Protein AF-W2Q4A8-F1 (afdb_monomer_lite)

Radius of gyration: 15.66 Å; chains: 1; bounding box: 38×30×47 Å

Foldseek 3Di:
DDDDLDQDPPDPCNVVSVVVVVVVVLVVLCCCCCPVPVDNDDDPVVSVVVVVVCQLVQVCVVVLVVQVVVVPDCVCPDDPDCVVRSPDDGHDD

Structure (mmCIF, N/CA/C/O backbone):
data_AF-W2Q4A8-F1
#
_entry.id   AF-W2Q4A8-F1
#
loop_
_atom_site.group_PDB
_atom_site.id
_atom_site.type_symbol
_atom_site.label_atom_id
_atom_site.label_alt_id
_atom_site.label_comp_id
_atom_site.label_asym_id
_atom_site.label_entity_id
_atom_site.label_seq_id
_atom_site.pdbx_PDB_ins_code
_atom_site.Cartn_x
_atom_site.Cartn_y
_atom_site.Cartn_z
_atom_site.occupancy
_atom_site.B_iso_or_equiv
_atom_site.auth_seq_id
_atom_site.auth_comp_id
_atom_site.auth_asym_id
_atom_site.auth_atom_id
_atom_site.pdbx_PDB_model_num
ATOM 1 N N . MET A 1 1 ? 6.560 -18.950 -8.353 1.00 38.56 1 MET A N 1
ATOM 2 C CA . MET A 1 1 ? 7.413 -17.750 -8.415 1.00 38.56 1 MET A CA 1
ATOM 3 C C . MET A 1 1 ? 6.854 -16.926 -9.557 1.00 38.56 1 MET A C 1
ATOM 5 O O . MET A 1 1 ? 6.881 -17.422 -10.670 1.00 38.56 1 MET A O 1
ATOM 9 N N . ARG A 1 2 ? 6.155 -15.821 -9.282 1.00 42.28 2 ARG A N 1
ATOM 10 C CA . ARG A 1 2 ? 5.672 -14.921 -10.341 1.00 42.28 2 ARG A CA 1
ATOM 11 C C . ARG A 1 2 ? 6.591 -13.718 -10.324 1.00 42.28 2 ARG A C 1
ATOM 13 O O . ARG A 1 2 ? 6.880 -13.230 -9.234 1.00 42.28 2 ARG A O 1
ATOM 20 N N . ASP A 1 3 ? 7.062 -13.366 -11.508 1.00 46.84 3 ASP A N 1
ATOM 21 C CA . ASP A 1 3 ? 7.994 -12.300 -11.834 1.00 46.84 3 ASP A CA 1
ATOM 22 C C . ASP A 1 3 ? 7.853 -11.090 -10.912 1.00 46.84 3 ASP A C 1
ATOM 24 O O . ASP A 1 3 ? 6.744 -10.642 -10.605 1.00 46.84 3 ASP A O 1
ATOM 28 N N . GLY A 1 4 ? 8.995 -10.585 -10.442 1.00 56.19 4 GLY A N 1
ATOM 29 C CA . GLY A 1 4 ? 9.050 -9.316 -9.728 1.00 56.19 4 GLY A CA 1
ATOM 30 C C . GLY A 1 4 ? 8.502 -8.170 -10.584 1.00 56.19 4 GLY A C 1
ATOM 31 O O . GLY A 1 4 ? 8.154 -8.339 -11.751 1.00 56.19 4 GLY A O 1
ATOM 32 N N . PHE A 1 5 ? 8.439 -6.975 -10.005 1.00 62.25 5 PHE A N 1
ATOM 33 C CA . PHE A 1 5 ? 8.084 -5.757 -10.733 1.00 62.25 5 PHE A CA 1
ATOM 34 C C . PHE A 1 5 ? 9.248 -5.351 -11.656 1.00 62.25 5 PHE A C 1
ATOM 36 O O . PHE A 1 5 ? 9.991 -4.423 -11.356 1.00 62.25 5 PHE A O 1
ATOM 43 N N . VAL A 1 6 ? 9.469 -6.106 -12.734 1.00 68.62 6 VAL A N 1
ATOM 44 C CA . VAL A 1 6 ? 10.528 -5.831 -13.710 1.00 68.62 6 VAL A CA 1
ATOM 45 C C . VAL A 1 6 ? 10.038 -4.721 -14.631 1.00 68.62 6 VAL A C 1
ATOM 47 O O . VAL A 1 6 ? 9.253 -4.952 -15.553 1.00 68.62 6 VAL A O 1
ATOM 50 N N . LEU A 1 7 ? 10.482 -3.501 -14.346 1.00 74.44 7 LEU A N 1
ATOM 51 C CA . LEU A 1 7 ? 10.272 -2.338 -15.194 1.00 74.44 7 LEU A CA 1
ATOM 52 C C . LEU A 1 7 ? 11.537 -2.108 -16.022 1.00 74.44 7 LEU A C 1
ATOM 54 O O . LEU A 1 7 ? 12.610 -1.900 -15.462 1.00 74.44 7 LEU A O 1
ATOM 58 N N . ASP A 1 8 ? 11.405 -2.140 -17.345 1.00 77.62 8 ASP A N 1
ATOM 59 C CA . ASP A 1 8 ? 12.486 -1.770 -18.258 1.00 77.62 8 ASP A CA 1
ATOM 60 C C . ASP A 1 8 ? 12.313 -0.305 -18.670 1.00 77.62 8 ASP A C 1
ATOM 62 O O . ASP A 1 8 ? 11.387 0.027 -19.407 1.00 77.62 8 ASP A O 1
ATOM 66 N N . ASP A 1 9 ? 13.184 0.571 -18.162 1.00 75.75 9 ASP A N 1
ATOM 67 C CA . ASP A 1 9 ? 13.172 2.024 -18.424 1.00 75.75 9 ASP A CA 1
ATOM 68 C C . ASP A 1 9 ? 13.313 2.370 -19.916 1.00 75.75 9 ASP A C 1
ATOM 70 O O . ASP A 1 9 ? 12.853 3.414 -20.374 1.00 75.75 9 ASP A O 1
ATOM 74 N N . LYS A 1 10 ? 13.906 1.465 -20.699 1.00 82.62 10 LYS A N 1
ATOM 75 C CA . LYS A 1 10 ? 14.143 1.655 -22.133 1.00 82.62 10 LYS A CA 1
ATOM 76 C C . LYS A 1 10 ? 12.962 1.211 -22.993 1.00 82.62 10 LYS A C 1
ATOM 78 O O . LYS A 1 10 ? 12.962 1.479 -24.197 1.00 82.62 10 LYS A O 1
ATOM 83 N N . SER A 1 11 ? 11.965 0.554 -22.405 1.00 83.12 11 SER A N 1
ATOM 84 C CA . SER A 1 11 ? 10.815 0.044 -23.135 1.00 83.12 11 SER A CA 1
ATOM 85 C C . SER A 1 11 ? 9.824 1.155 -23.447 1.00 83.12 11 SER A C 1
ATOM 87 O O . SER A 1 11 ? 9.517 2.009 -22.612 1.00 83.12 11 SER A O 1
ATOM 89 N N . ALA A 1 12 ? 9.258 1.116 -24.651 1.00 82.06 12 ALA A N 1
ATOM 90 C CA . ALA A 1 12 ? 8.257 2.089 -25.080 1.00 82.06 12 ALA A CA 1
ATOM 91 C C . ALA A 1 12 ? 6.992 2.063 -24.195 1.00 82.06 12 ALA A C 1
ATOM 93 O O . ALA A 1 12 ? 6.335 3.088 -24.037 1.00 82.06 12 ALA A O 1
ATOM 94 N N . ASP A 1 13 ? 6.685 0.914 -23.585 1.00 86.19 13 ASP A N 1
ATOM 95 C CA . ASP A 1 13 ? 5.557 0.689 -22.673 1.00 86.19 13 ASP A CA 1
ATOM 96 C C . ASP A 1 13 ? 5.885 0.936 -21.187 1.00 86.19 13 ASP A C 1
ATOM 98 O O . ASP A 1 13 ? 5.038 0.703 -20.325 1.00 86.19 13 ASP A O 1
ATOM 102 N N . TYR A 1 14 ? 7.082 1.440 -20.854 1.00 84.12 14 TYR A N 1
ATOM 103 C CA . TYR A 1 14 ? 7.498 1.675 -19.464 1.00 84.12 14 TYR A CA 1
ATOM 104 C C . TYR A 1 14 ? 6.457 2.464 -18.657 1.00 84.12 14 TYR A C 1
ATOM 106 O O . TYR A 1 14 ? 6.076 2.066 -17.555 1.00 84.12 14 TYR A O 1
ATOM 114 N N . ARG A 1 15 ? 5.947 3.569 -19.219 1.00 86.06 15 ARG A N 1
ATOM 115 C CA . ARG A 1 15 ? 4.962 4.434 -18.547 1.00 86.06 15 ARG A CA 1
ATOM 116 C C . ARG A 1 15 ? 3.641 3.714 -18.290 1.00 86.06 15 ARG A C 1
ATOM 118 O O . ARG A 1 15 ? 3.073 3.865 -17.209 1.00 86.06 15 ARG A O 1
ATOM 125 N N . ASP A 1 16 ? 3.176 2.924 -19.251 1.00 88.12 16 ASP A N 1
ATOM 126 C CA . ASP A 1 16 ? 1.953 2.135 -19.124 1.00 88.12 16 ASP A CA 1
ATOM 127 C C . ASP A 1 16 ? 2.104 1.047 -18.059 1.00 88.12 16 ASP A C 1
ATOM 129 O O . ASP A 1 16 ? 1.215 0.871 -17.223 1.00 88.12 16 ASP A O 1
ATOM 133 N N . ARG A 1 17 ? 3.267 0.387 -18.000 1.00 81.69 17 ARG A N 1
ATOM 134 C CA . ARG A 1 17 ? 3.572 -0.597 -16.954 1.00 81.69 17 ARG A CA 1
ATOM 135 C C . ARG A 1 17 ? 3.646 0.026 -15.568 1.00 81.69 17 ARG A C 1
ATOM 137 O O . ARG A 1 17 ? 3.066 -0.523 -14.633 1.00 81.69 17 ARG A O 1
ATOM 144 N N . VAL A 1 18 ? 4.301 1.180 -15.426 1.00 86.06 18 VAL A N 1
ATOM 145 C CA . VAL A 1 18 ? 4.333 1.925 -14.156 1.00 86.06 18 VAL A CA 1
ATOM 146 C C . VAL A 1 18 ? 2.915 2.275 -13.710 1.00 86.06 18 VAL A C 1
ATOM 148 O O . VAL A 1 18 ? 2.571 2.080 -12.543 1.00 86.06 18 VAL A O 1
ATOM 151 N N . LEU A 1 19 ? 2.065 2.734 -14.633 1.00 87.75 19 LEU A N 1
ATOM 152 C CA . LEU A 1 19 ? 0.676 3.063 -14.330 1.00 87.75 19 LEU A CA 1
ATOM 153 C C . LEU A 1 19 ? -0.134 1.826 -13.914 1.00 87.75 19 LEU A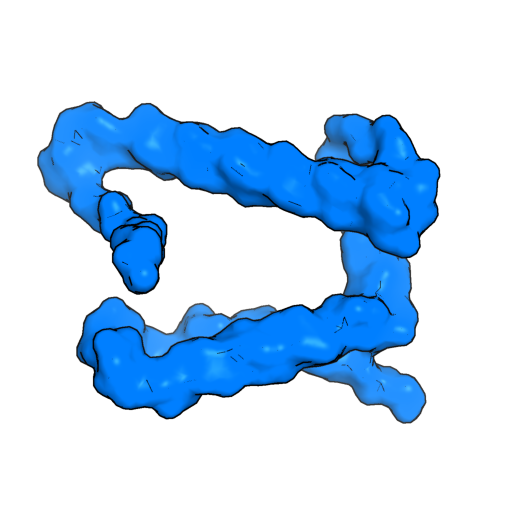 C 1
ATOM 155 O O . LEU A 1 19 ? -0.893 1.889 -12.947 1.00 87.75 19 LEU A O 1
ATOM 159 N N . GLU A 1 20 ? 0.025 0.701 -14.611 1.00 87.94 20 GLU A N 1
ATOM 160 C CA . GLU A 1 20 ? -0.640 -0.559 -14.269 1.00 87.94 20 GLU A CA 1
ATOM 161 C C . GLU A 1 20 ? -0.212 -1.057 -12.883 1.00 87.94 20 GLU A C 1
ATOM 163 O O . GLU A 1 20 ? -1.052 -1.420 -12.056 1.00 87.94 20 GLU A O 1
ATOM 168 N N . HIS A 1 21 ? 1.091 -1.030 -12.603 1.00 84.44 21 HIS A N 1
ATOM 169 C CA . HIS A 1 21 ? 1.639 -1.441 -11.314 1.00 84.44 21 HIS A CA 1
ATOM 170 C C . HIS A 1 21 ? 1.142 -0.529 -10.189 1.00 84.44 21 HIS A C 1
ATOM 172 O O . HIS A 1 21 ? 0.733 -1.027 -9.139 1.00 84.44 21 HIS A O 1
ATOM 178 N N . GLY A 1 22 ? 1.088 0.784 -10.433 1.00 85.94 22 GLY A N 1
ATOM 179 C CA . GLY A 1 22 ? 0.517 1.762 -9.510 1.00 85.94 22 GLY A CA 1
ATOM 180 C C . GLY A 1 22 ? -0.959 1.495 -9.209 1.00 85.94 22 GLY A C 1
ATOM 181 O O . GLY A 1 22 ? -1.338 1.413 -8.042 1.00 85.94 22 GLY A O 1
ATOM 182 N N . LYS A 1 23 ? -1.786 1.263 -10.238 1.00 88.44 23 LYS A N 1
ATOM 183 C CA . LYS A 1 23 ? -3.211 0.919 -10.063 1.00 88.44 23 LYS A CA 1
ATOM 184 C C . LYS A 1 23 ? -3.402 -0.376 -9.284 1.00 88.44 23 LYS A C 1
ATOM 186 O O . LYS A 1 23 ? -4.263 -0.458 -8.414 1.00 88.44 23 LYS A O 1
ATOM 191 N N . ARG A 1 24 ? -2.587 -1.391 -9.571 1.00 88.06 24 ARG A N 1
ATOM 192 C CA . ARG A 1 24 ? -2.636 -2.669 -8.858 1.00 88.06 24 ARG A CA 1
ATOM 193 C C . ARG A 1 24 ? -2.236 -2.520 -7.389 1.00 88.06 24 ARG A C 1
ATOM 195 O O . ARG A 1 24 ? -2.830 -3.172 -6.533 1.00 88.06 24 ARG A O 1
ATOM 202 N N . ALA A 1 25 ? -1.243 -1.682 -7.097 1.00 85.69 25 ALA A N 1
ATOM 203 C CA . ALA A 1 25 ? -0.848 -1.365 -5.730 1.00 85.69 25 ALA A CA 1
ATOM 204 C C . ALA A 1 25 ? -1.959 -0.609 -4.981 1.00 85.69 25 ALA A C 1
ATOM 206 O O . ALA A 1 25 ? -2.276 -0.970 -3.849 1.00 85.69 25 ALA A O 1
ATOM 207 N N . GLU A 1 26 ? -2.590 0.380 -5.620 1.00 87.06 26 GLU A N 1
ATOM 208 C CA . GLU A 1 26 ? -3.734 1.108 -5.057 1.00 87.06 26 GLU A CA 1
ATOM 209 C C . GLU A 1 26 ? -4.896 0.164 -4.719 1.00 87.06 26 GLU A C 1
ATOM 211 O O . GLU A 1 26 ? -5.387 0.169 -3.588 1.00 87.06 26 GLU A O 1
ATOM 216 N N . ASP A 1 27 ? -5.293 -0.699 -5.657 1.00 88.12 27 ASP A N 1
ATOM 217 C CA . ASP A 1 27 ? -6.382 -1.659 -5.450 1.00 88.12 27 ASP A CA 1
ATOM 218 C C . ASP A 1 27 ? -6.083 -2.621 -4.289 1.00 88.12 27 ASP A C 1
ATOM 220 O O . ASP A 1 27 ? -6.934 -2.852 -3.427 1.00 88.12 27 ASP A O 1
ATOM 224 N N . ALA A 1 28 ? -4.839 -3.104 -4.185 1.00 87.38 28 ALA A N 1
ATOM 225 C CA . ALA A 1 28 ? -4.413 -3.962 -3.083 1.00 87.38 28 ALA A CA 1
ATOM 226 C C . ALA A 1 28 ? -4.501 -3.259 -1.715 1.00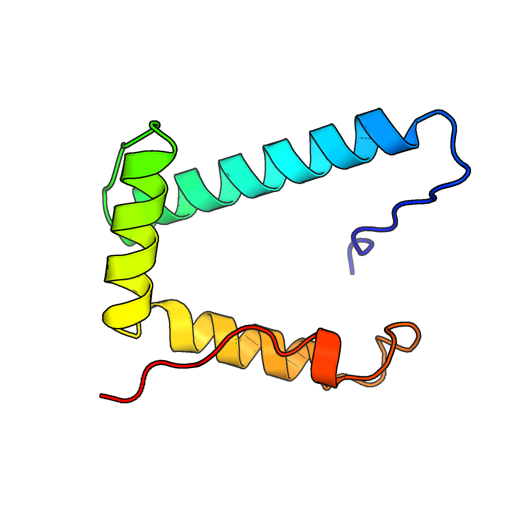 87.38 28 ALA A C 1
ATOM 228 O O . ALA A 1 28 ? -4.932 -3.871 -0.733 1.00 87.38 28 ALA A O 1
ATOM 229 N N . VAL A 1 29 ? -4.133 -1.975 -1.643 1.00 85.62 29 VAL A N 1
ATOM 230 C CA . VAL A 1 29 ? -4.252 -1.164 -0.421 1.00 85.62 29 VAL A CA 1
ATOM 231 C C . VAL A 1 29 ? -5.719 -0.973 -0.037 1.00 85.62 29 VAL A C 1
ATOM 233 O O . VAL A 1 29 ? -6.081 -1.173 1.124 1.00 85.62 29 VAL A O 1
ATOM 236 N N . LEU A 1 30 ? -6.582 -0.638 -0.998 1.00 86.69 30 LEU A N 1
ATOM 237 C CA . LEU A 1 30 ? -8.018 -0.482 -0.754 1.00 86.69 30 LEU A CA 1
ATOM 238 C C . LEU A 1 30 ? -8.663 -1.801 -0.310 1.00 86.69 30 LEU A C 1
ATOM 240 O O . LEU A 1 30 ? -9.468 -1.814 0.623 1.00 86.69 30 LEU A O 1
ATOM 244 N N . ALA A 1 31 ? -8.280 -2.920 -0.927 1.00 88.56 31 ALA A N 1
ATOM 245 C CA . ALA A 1 31 ? -8.748 -4.246 -0.545 1.00 88.56 31 ALA A CA 1
ATOM 246 C C . ALA A 1 31 ? -8.326 -4.610 0.886 1.00 88.56 31 ALA A C 1
ATOM 248 O O . ALA A 1 31 ? -9.150 -5.115 1.650 1.00 88.56 31 ALA A O 1
ATOM 249 N N . TYR A 1 32 ? -7.081 -4.313 1.274 1.00 86.19 32 TYR A N 1
ATOM 250 C CA . TYR A 1 32 ? -6.593 -4.508 2.641 1.00 86.19 32 TYR A CA 1
ATOM 251 C C . TYR A 1 32 ? -7.380 -3.666 3.654 1.00 86.19 32 TYR A C 1
ATOM 253 O O . TYR A 1 32 ? -7.873 -4.201 4.645 1.00 86.19 32 TYR A O 1
ATOM 261 N N . LEU A 1 33 ? -7.570 -2.370 3.385 1.00 87.56 33 LEU A N 1
ATOM 262 C CA . LEU A 1 33 ? -8.334 -1.474 4.260 1.00 87.56 33 LEU A CA 1
ATOM 263 C C . LEU A 1 33 ? -9.785 -1.929 4.433 1.00 87.56 33 LEU A C 1
ATOM 265 O O . LEU A 1 33 ? -10.312 -1.926 5.546 1.00 87.56 33 LEU A O 1
ATOM 269 N N . LYS A 1 34 ? -10.423 -2.364 3.346 1.00 87.69 34 LYS A N 1
ATOM 270 C CA . LYS A 1 34 ? -11.798 -2.855 3.384 1.00 87.69 34 LYS A CA 1
ATOM 271 C C . LYS A 1 34 ? -11.915 -4.174 4.139 1.00 87.69 34 LYS A C 1
ATOM 273 O O . LYS A 1 34 ? -12.824 -4.325 4.950 1.00 87.69 34 LYS A O 1
ATOM 278 N N . LYS A 1 35 ? -11.034 -5.133 3.851 1.00 86.25 35 LYS A N 1
ATOM 279 C CA . LYS A 1 35 ? -11.126 -6.497 4.381 1.00 86.25 35 LYS A CA 1
ATOM 280 C C . LYS A 1 35 ? -10.688 -6.585 5.839 1.00 86.25 35 LYS A C 1
ATOM 282 O O . LYS A 1 35 ? -11.396 -7.182 6.639 1.00 86.25 35 LYS A O 1
ATOM 287 N N . GLU A 1 36 ? -9.546 -5.992 6.171 1.00 83.56 36 GLU A N 1
ATOM 288 C CA . GLU A 1 36 ? -8.921 -6.161 7.486 1.00 83.56 36 GLU A CA 1
ATOM 289 C C . GLU A 1 36 ? -9.374 -5.086 8.484 1.00 83.56 36 GLU A C 1
ATOM 291 O O . GLU A 1 36 ? -9.368 -5.331 9.686 1.00 83.56 36 GLU A O 1
ATOM 296 N N . HIS A 1 37 ? -9.806 -3.912 8.001 1.00 82.19 37 HIS A N 1
ATOM 297 C CA . HIS A 1 37 ? -10.172 -2.770 8.855 1.00 82.19 37 HIS A CA 1
ATOM 298 C C . HIS A 1 37 ? -11.598 -2.243 8.623 1.00 82.19 37 HIS A C 1
ATOM 300 O O . HIS A 1 37 ? -12.015 -1.302 9.293 1.00 82.19 37 HIS A O 1
ATOM 306 N N . GLY A 1 38 ? -12.368 -2.819 7.690 1.00 83.88 38 GLY A N 1
ATOM 307 C CA . GLY A 1 38 ? -13.748 -2.396 7.401 1.00 83.88 38 GLY A CA 1
ATOM 308 C C . GLY A 1 38 ? -13.877 -0.999 6.775 1.00 83.88 38 GLY A C 1
ATOM 309 O O . GLY A 1 38 ? -14.973 -0.439 6.718 1.00 83.88 38 GLY A O 1
ATOM 310 N N . ILE A 1 39 ? -12.775 -0.412 6.305 1.00 84.69 39 ILE A N 1
ATOM 311 C CA . ILE A 1 39 ? -12.720 0.964 5.806 1.00 84.69 39 ILE A CA 1
ATOM 312 C C . ILE A 1 39 ? -13.036 0.982 4.305 1.00 84.69 39 ILE A C 1
ATOM 314 O O . ILE A 1 39 ? -12.288 0.444 3.496 1.00 84.69 39 ILE A O 1
ATOM 318 N N . ASN A 1 40 ? -14.122 1.659 3.913 1.00 82.56 40 ASN A N 1
ATOM 319 C CA . ASN A 1 40 ? -14.539 1.821 2.506 1.00 82.56 40 ASN A CA 1
ATOM 320 C C . ASN A 1 40 ? -14.113 3.172 1.889 1.00 82.56 40 ASN A C 1
ATOM 322 O O . ASN A 1 40 ? -14.683 3.619 0.889 1.00 82.56 40 ASN A O 1
ATOM 326 N N . SER A 1 41 ? -13.147 3.858 2.504 1.00 80.56 41 SER A N 1
ATOM 327 C CA . SE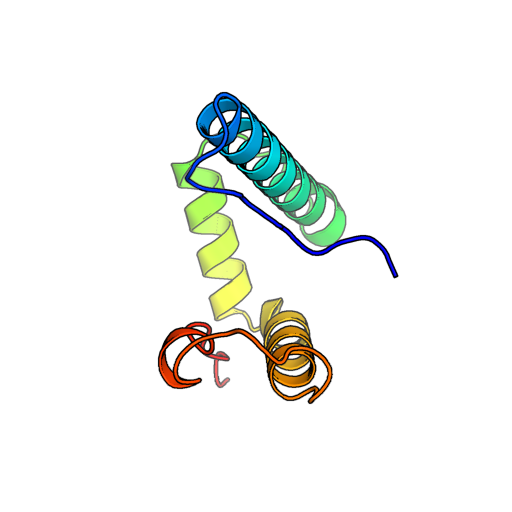R A 1 41 ? -12.686 5.168 2.044 1.00 80.56 41 SER A CA 1
ATOM 328 C C . SER A 1 41 ? -11.892 5.059 0.742 1.00 80.56 41 SER A C 1
ATOM 330 O O . SER A 1 41 ? -10.985 4.241 0.636 1.00 80.56 41 SER A O 1
ATOM 332 N N . ARG A 1 42 ? -12.229 5.903 -0.240 1.00 81.56 42 ARG A N 1
ATOM 333 C CA . ARG A 1 42 ? -11.566 5.974 -1.558 1.00 81.56 42 ARG A CA 1
ATOM 334 C C . ARG A 1 42 ? -10.788 7.273 -1.781 1.00 81.56 42 ARG A C 1
ATOM 336 O O . ARG A 1 42 ? -10.134 7.429 -2.803 1.00 81.56 42 ARG A O 1
ATOM 343 N N . GLY A 1 43 ? -10.873 8.224 -0.849 1.00 86.25 43 GLY A N 1
ATOM 344 C CA . GLY A 1 43 ? -10.130 9.479 -0.941 1.00 86.25 43 GLY A CA 1
ATOM 345 C C . GLY A 1 43 ? -8.683 9.282 -0.502 1.00 86.25 43 GLY A C 1
ATOM 346 O O . GLY A 1 43 ? -8.454 8.786 0.600 1.00 86.25 43 GLY A O 1
ATOM 347 N N . SER A 1 44 ? -7.721 9.719 -1.314 1.00 82.06 44 SER A N 1
ATOM 348 C CA . SER A 1 44 ? -6.279 9.572 -1.051 1.00 82.06 44 SER A CA 1
ATOM 349 C C . SER A 1 44 ? -5.869 10.068 0.342 1.00 82.06 44 SER A C 1
ATOM 351 O O . SER A 1 44 ? -5.228 9.340 1.097 1.00 82.06 44 SER A O 1
ATOM 353 N N . SER A 1 45 ? -6.323 11.258 0.745 1.00 85.56 45 SER A N 1
ATOM 354 C CA . SER A 1 45 ? -6.022 11.833 2.065 1.00 85.56 45 SER A CA 1
ATOM 355 C C . SER A 1 45 ? -6.609 11.029 3.228 1.00 85.56 45 SER A C 1
ATOM 357 O O . SER A 1 45 ? -6.025 10.971 4.308 1.00 85.56 45 SER A O 1
ATOM 359 N N . ALA A 1 46 ? -7.778 10.419 3.033 1.00 85.88 46 ALA A N 1
ATOM 360 C CA . ALA A 1 46 ? -8.431 9.624 4.066 1.00 85.88 46 ALA A CA 1
ATOM 361 C C . ALA A 1 46 ? -7.794 8.232 4.175 1.00 85.88 46 ALA A C 1
ATOM 363 O O . ALA A 1 46 ? -7.510 7.778 5.280 1.00 85.88 46 ALA A O 1
ATOM 364 N N . VAL A 1 47 ? -7.500 7.599 3.037 1.00 86.94 47 VAL A N 1
ATOM 365 C CA . VAL A 1 47 ? -6.714 6.359 2.948 1.00 86.94 47 VAL A CA 1
ATOM 366 C C . VAL A 1 47 ? -5.369 6.531 3.655 1.00 86.94 47 VAL A C 1
ATOM 368 O O . VAL A 1 47 ? -5.023 5.710 4.500 1.00 86.94 47 VAL A O 1
ATOM 371 N N . LEU A 1 48 ? -4.661 7.638 3.400 1.00 86.69 48 LEU A N 1
ATOM 372 C CA . LEU A 1 48 ? -3.388 7.942 4.053 1.00 86.69 48 LEU A CA 1
ATOM 373 C C . LEU A 1 48 ? -3.524 8.042 5.579 1.00 86.69 48 LEU A C 1
ATOM 375 O O . LEU A 1 48 ? -2.766 7.394 6.295 1.00 86.69 48 LEU A O 1
ATOM 379 N N . LYS A 1 49 ? -4.511 8.793 6.088 1.00 88.56 49 LYS A N 1
ATOM 380 C CA . LYS A 1 49 ? -4.756 8.907 7.539 1.00 88.56 49 LYS A CA 1
ATOM 381 C C . LYS A 1 49 ? -5.048 7.555 8.190 1.00 88.56 49 LYS A C 1
ATOM 383 O O . LYS A 1 49 ? -4.553 7.276 9.279 1.00 88.56 49 LYS A O 1
ATOM 388 N N . HIS A 1 50 ? -5.838 6.710 7.531 1.00 86.19 50 HIS A N 1
ATOM 389 C CA . HIS A 1 50 ? -6.126 5.369 8.032 1.00 86.19 50 HIS A CA 1
ATOM 390 C C . HIS A 1 50 ? -4.874 4.492 8.059 1.00 86.19 50 HIS A C 1
ATOM 392 O O . HIS A 1 50 ? -4.610 3.856 9.074 1.00 86.19 50 HIS A O 1
ATOM 398 N N . LEU A 1 51 ? -4.073 4.502 6.991 1.00 85.44 51 LEU A N 1
ATOM 399 C CA . LEU A 1 51 ? -2.811 3.763 6.943 1.00 85.44 51 LEU A CA 1
ATOM 400 C C . LEU A 1 51 ? -1.829 4.227 8.020 1.00 85.44 51 LEU A C 1
ATOM 402 O O . LEU A 1 51 ? -1.213 3.383 8.664 1.00 85.44 51 LEU A O 1
ATOM 406 N N . GLN A 1 52 ? -1.730 5.536 8.266 1.00 85.44 52 GLN A N 1
ATOM 407 C CA . GLN A 1 52 ? -0.924 6.086 9.358 1.00 85.44 52 GLN A CA 1
ATOM 408 C C . GLN A 1 52 ? -1.389 5.553 10.717 1.00 85.44 52 GLN A C 1
ATOM 410 O O . GLN A 1 52 ? -0.573 5.051 11.481 1.00 85.44 52 GLN A O 1
ATOM 415 N N . GLY A 1 53 ? -2.697 5.569 10.996 1.00 84.75 53 GLY A N 1
ATOM 416 C CA . GLY A 1 53 ? -3.238 5.016 12.242 1.00 84.75 53 GLY A CA 1
ATOM 417 C C . GLY A 1 53 ? -2.971 3.513 12.403 1.00 84.75 53 GLY A C 1
ATOM 418 O O . GLY A 1 53 ? -2.590 3.062 13.481 1.00 84.75 53 GLY A O 1
ATOM 419 N N . ILE A 1 54 ? -3.112 2.739 11.323 1.00 86.19 54 ILE A N 1
ATOM 420 C CA . ILE A 1 54 ? -2.836 1.292 11.308 1.00 86.19 54 ILE A CA 1
ATOM 421 C C . ILE A 1 54 ? -1.340 1.016 11.535 1.00 86.19 54 ILE A C 1
ATOM 423 O O . ILE A 1 54 ? -0.990 0.076 12.255 1.00 86.19 54 ILE A O 1
ATOM 427 N N . HIS A 1 55 ? -0.458 1.827 10.941 1.00 84.94 55 HIS A N 1
ATOM 428 C CA . HIS A 1 55 ? 0.990 1.747 11.145 1.00 84.94 55 HIS A CA 1
ATOM 429 C C . HIS A 1 55 ? 1.356 2.050 12.597 1.00 84.94 55 HIS A C 1
ATOM 431 O O . HIS A 1 55 ? 1.971 1.206 13.239 1.00 84.94 55 HIS A O 1
ATOM 437 N N . SER A 1 56 ? 0.873 3.167 13.154 1.00 81.00 56 SER A N 1
ATOM 438 C CA . SER A 1 56 ? 1.087 3.536 14.562 1.00 81.00 56 SER A CA 1
ATOM 439 C C . SER A 1 56 ? 0.529 2.508 15.552 1.00 81.00 56 SER A C 1
ATOM 441 O O . SER A 1 56 ? 1.063 2.353 16.645 1.00 81.00 56 SER A O 1
ATOM 443 N N . ALA A 1 57 ? -0.512 1.761 15.179 1.00 83.00 57 ALA A N 1
ATOM 444 C CA . ALA A 1 57 ? -1.033 0.657 15.986 1.00 83.00 57 ALA A CA 1
ATOM 445 C C . ALA A 1 57 ? -0.156 -0.615 15.938 1.00 83.00 57 ALA A C 1
ATOM 447 O O . ALA A 1 57 ? -0.471 -1.605 16.603 1.00 83.00 57 ALA A O 1
ATOM 448 N N . GLY A 1 58 ? 0.907 -0.627 15.125 1.00 82.12 58 GLY A N 1
ATOM 449 C CA . GLY A 1 58 ? 1.798 -1.769 14.910 1.00 82.12 58 GLY A CA 1
ATOM 450 C C . GLY A 1 58 ? 1.194 -2.880 14.047 1.00 82.12 58 GLY A C 1
ATOM 451 O O . GLY A 1 58 ? 1.801 -3.935 13.882 1.00 82.12 58 GLY A O 1
ATOM 452 N N . SER A 1 59 ? 0.011 -2.670 13.457 1.00 82.69 59 SER A N 1
ATOM 453 C CA . SER A 1 59 ? -0.686 -3.707 12.674 1.00 82.69 59 SER A CA 1
ATOM 454 C C . SER A 1 59 ? 0.046 -4.058 11.374 1.00 82.69 59 SER A C 1
ATOM 456 O O . SER A 1 59 ? -0.114 -5.154 10.843 1.00 82.69 59 SER A O 1
ATOM 458 N N . LEU A 1 60 ? 0.891 -3.149 10.877 1.00 82.62 60 LEU A N 1
ATOM 459 C CA . LEU A 1 60 ? 1.750 -3.392 9.718 1.00 82.62 60 LEU A CA 1
ATOM 460 C C . LEU A 1 60 ? 3.100 -4.029 10.081 1.00 82.62 60 LEU A C 1
ATOM 462 O O . LEU A 1 60 ? 3.774 -4.508 9.171 1.00 82.62 60 LEU A O 1
ATOM 466 N N . ASN A 1 61 ? 3.483 -4.121 11.363 1.00 83.19 61 ASN A N 1
ATOM 467 C CA . ASN A 1 61 ? 4.804 -4.624 11.770 1.00 83.19 61 ASN A CA 1
ATOM 468 C C . ASN A 1 61 ? 5.065 -6.044 11.247 1.00 83.19 61 ASN A C 1
ATOM 470 O O . ASN A 1 61 ? 6.132 -6.318 10.711 1.00 83.19 61 ASN A O 1
ATOM 474 N N . ALA A 1 62 ? 4.073 -6.940 11.290 1.00 81.62 62 ALA A N 1
ATOM 475 C CA . ALA A 1 62 ? 4.225 -8.296 10.753 1.00 81.62 62 ALA A CA 1
ATOM 476 C C . ALA A 1 62 ? 4.511 -8.310 9.236 1.00 81.62 62 ALA A C 1
ATOM 478 O O . ALA A 1 62 ? 5.272 -9.148 8.742 1.00 81.62 62 ALA A O 1
ATOM 479 N N . MET A 1 63 ? 3.918 -7.369 8.494 1.00 81.81 63 MET A N 1
ATOM 480 C CA . MET A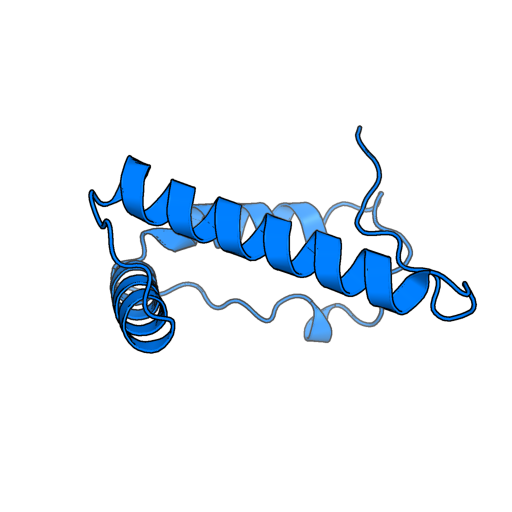 1 63 ? 4.128 -7.209 7.056 1.00 81.81 63 MET A CA 1
ATOM 481 C C . MET A 1 63 ? 5.494 -6.580 6.761 1.00 81.81 63 MET A C 1
ATOM 483 O O . MET A 1 63 ? 6.187 -7.052 5.862 1.00 81.81 63 MET A O 1
ATOM 487 N N . ILE A 1 64 ? 5.914 -5.603 7.571 1.00 82.69 64 ILE A N 1
ATOM 488 C CA . ILE A 1 64 ? 7.241 -4.970 7.526 1.00 82.69 64 ILE A CA 1
ATOM 489 C C . ILE A 1 64 ? 8.335 -6.006 7.804 1.00 82.69 64 ILE A C 1
ATOM 491 O O . ILE A 1 64 ? 9.247 -6.169 6.998 1.00 82.69 64 ILE A O 1
ATOM 495 N N . GLN A 1 65 ? 8.205 -6.804 8.865 1.00 82.75 65 GLN A N 1
ATOM 496 C CA . GLN A 1 65 ? 9.149 -7.880 9.172 1.00 82.75 65 GLN A CA 1
ATOM 497 C C . GLN A 1 65 ? 9.224 -8.916 8.050 1.00 82.75 65 GLN A C 1
ATOM 499 O O . GLN A 1 65 ? 10.302 -9.398 7.704 1.00 82.75 65 GLN A O 1
ATOM 504 N N . ARG A 1 66 ? 8.076 -9.284 7.464 1.00 82.75 66 ARG A N 1
ATOM 505 C CA . ARG A 1 66 ? 8.045 -10.196 6.316 1.00 82.75 66 ARG A CA 1
ATOM 506 C C . ARG A 1 66 ? 8.762 -9.589 5.112 1.00 82.75 66 ARG A C 1
ATOM 508 O O . ARG A 1 66 ? 9.502 -10.310 4.454 1.00 82.75 66 ARG A O 1
ATOM 515 N N . HIS A 1 67 ? 8.557 -8.304 4.839 1.00 78.44 67 HIS A N 1
ATOM 516 C CA . HIS A 1 67 ? 9.243 -7.588 3.769 1.00 78.44 67 HIS A CA 1
ATOM 517 C C . HIS A 1 67 ? 10.759 -7.569 3.997 1.00 78.44 67 HIS A C 1
ATOM 519 O O . HIS A 1 67 ? 11.504 -8.008 3.126 1.00 78.44 67 HIS A O 1
ATOM 525 N N . ARG A 1 68 ? 11.214 -7.213 5.203 1.00 79.81 68 ARG A N 1
ATOM 526 C CA . ARG A 1 68 ? 12.634 -7.233 5.578 1.00 79.81 68 ARG A CA 1
ATOM 527 C C . ARG A 1 68 ? 13.261 -8.625 5.426 1.00 79.81 68 ARG A C 1
ATOM 529 O O . ARG A 1 68 ? 14.358 -8.748 4.892 1.00 79.81 68 ARG A O 1
ATOM 536 N N . ARG A 1 69 ? 12.551 -9.697 5.805 1.00 77.44 69 ARG A N 1
ATOM 537 C CA . ARG A 1 69 ? 13.010 -11.084 5.567 1.00 77.44 69 ARG A CA 1
ATOM 538 C C . ARG A 1 69 ? 13.158 -11.415 4.079 1.00 77.44 69 ARG A C 1
ATOM 540 O O . ARG A 1 69 ? 14.075 -12.141 3.706 1.00 77.44 69 ARG A O 1
ATOM 547 N N . LEU A 1 70 ? 12.269 -10.897 3.230 1.00 73.12 70 LEU A N 1
ATOM 548 C CA . LEU A 1 70 ? 12.369 -11.083 1.781 1.00 73.12 70 LEU A CA 1
ATOM 549 C C . LEU A 1 70 ? 13.574 -10.329 1.203 1.00 73.12 70 LEU A C 1
ATOM 551 O O . LEU A 1 70 ? 14.288 -10.906 0.391 1.00 73.12 70 LEU A O 1
ATOM 555 N N . LEU A 1 71 ? 13.850 -9.108 1.673 1.00 68.69 71 LEU A N 1
ATOM 556 C CA . LEU A 1 71 ? 15.040 -8.339 1.278 1.00 68.69 71 LEU A CA 1
ATOM 557 C C . LEU A 1 71 ? 16.355 -9.032 1.672 1.00 68.69 71 LEU A C 1
ATOM 559 O O . LEU A 1 71 ? 17.342 -8.949 0.953 1.00 68.69 71 LEU A O 1
ATOM 563 N N . GLN A 1 72 ? 16.369 -9.766 2.787 1.00 67.12 72 GLN A N 1
ATOM 564 C CA . GLN A 1 72 ? 17.535 -10.533 3.246 1.00 67.12 72 GLN A CA 1
ATOM 565 C C . GLN A 1 72 ? 17.747 -11.857 2.484 1.00 67.12 72 GLN A C 1
ATOM 567 O O . GLN A 1 72 ? 18.700 -12.584 2.764 1.00 67.12 72 GLN A O 1
ATOM 572 N N . THR A 1 73 ? 16.867 -12.209 1.539 1.00 62.56 73 THR A N 1
ATOM 573 C CA . THR A 1 73 ? 16.973 -13.469 0.793 1.00 62.56 73 THR A CA 1
ATOM 574 C C . THR A 1 73 ? 17.975 -13.325 -0.367 1.00 62.56 73 THR A C 1
ATOM 576 O O . THR A 1 73 ? 17.741 -12.519 -1.266 1.00 62.56 73 THR A O 1
ATOM 579 N N . PRO A 1 74 ? 19.039 -14.153 -0.437 1.00 54.44 74 PRO A N 1
ATOM 580 C CA . PRO A 1 74 ? 20.142 -14.008 -1.404 1.00 54.44 74 PRO A CA 1
ATOM 581 C C . PRO A 1 74 ? 19.756 -14.249 -2.874 1.00 54.44 74 PRO A C 1
ATOM 583 O O . PRO A 1 74 ? 20.573 -14.060 -3.767 1.00 54.44 74 PRO A O 1
ATOM 586 N N . VAL A 1 75 ? 18.514 -14.663 -3.141 1.00 54.94 75 VAL A N 1
ATOM 587 C CA . VAL A 1 75 ? 17.956 -14.826 -4.496 1.00 54.94 75 VAL A CA 1
ATOM 588 C C . VAL A 1 75 ? 17.703 -13.470 -5.172 1.00 54.94 75 VAL A C 1
ATOM 590 O O . VAL A 1 75 ? 17.624 -13.387 -6.395 1.00 54.94 75 VAL A O 1
ATOM 593 N N . ILE A 1 76 ? 17.588 -12.394 -4.394 1.00 54.81 76 ILE A N 1
ATOM 594 C CA . ILE A 1 76 ? 17.321 -11.042 -4.880 1.00 54.81 76 ILE A CA 1
ATOM 595 C C . ILE A 1 76 ? 18.678 -10.335 -5.086 1.00 54.81 76 ILE A C 1
ATOM 597 O O . ILE A 1 76 ? 19.128 -9.552 -4.260 1.00 54.81 76 ILE A O 1
ATOM 601 N N . GLN A 1 77 ? 19.387 -10.707 -6.159 1.00 49.16 77 GLN A N 1
ATOM 602 C CA . GLN A 1 77 ? 20.812 -10.386 -6.370 1.00 49.16 77 GLN A CA 1
ATOM 603 C C . GLN A 1 77 ? 21.086 -8.998 -6.993 1.00 49.16 77 GLN A C 1
ATOM 605 O O . GLN A 1 77 ? 22.240 -8.584 -7.053 1.00 49.16 77 GLN A O 1
ATOM 610 N N . ASP A 1 78 ? 20.054 -8.258 -7.409 1.00 56.47 78 ASP A N 1
ATOM 611 C CA . ASP A 1 78 ? 20.193 -6.965 -8.105 1.00 56.47 78 ASP A CA 1
ATOM 612 C C . ASP A 1 78 ? 19.382 -5.845 -7.442 1.00 56.47 78 ASP A C 1
ATOM 614 O O . ASP A 1 78 ? 18.433 -5.322 -8.013 1.00 56.47 78 ASP A O 1
ATOM 618 N N . TRP A 1 79 ? 19.676 -5.504 -6.188 1.00 50.41 79 TRP A N 1
ATOM 619 C CA . TRP A 1 79 ? 19.068 -4.313 -5.593 1.00 50.41 79 TRP A CA 1
ATOM 620 C C . T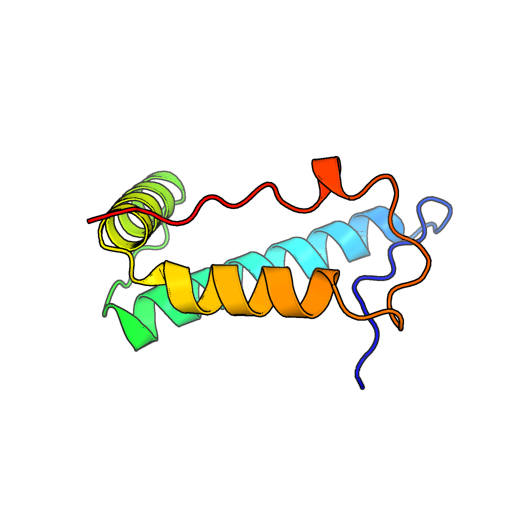RP A 1 79 ? 20.145 -3.528 -4.848 1.00 50.41 79 TRP A C 1
ATOM 622 O O . TRP A 1 79 ? 20.751 -4.020 -3.894 1.00 50.41 79 TRP A O 1
ATOM 632 N N . GLY A 1 80 ? 20.422 -2.315 -5.333 1.00 56.31 80 GLY A N 1
ATOM 633 C CA . GLY A 1 80 ? 21.475 -1.430 -4.834 1.00 56.31 80 GLY A CA 1
ATOM 634 C C . GLY A 1 80 ? 21.429 -1.207 -3.320 1.00 56.31 80 GLY A C 1
ATOM 635 O O . GLY A 1 80 ? 20.355 -1.194 -2.731 1.00 56.31 80 GLY A O 1
ATOM 636 N N . TYR A 1 81 ? 22.618 -1.057 -2.717 1.00 54.00 81 TYR A N 1
ATOM 637 C CA . TYR A 1 81 ? 22.916 -0.803 -1.295 1.00 54.00 81 TYR A CA 1
ATOM 638 C C . TYR A 1 81 ? 21.704 -0.856 -0.343 1.00 54.00 81 TYR A C 1
ATOM 640 O O . TYR A 1 81 ? 20.901 0.078 -0.285 1.00 54.00 81 TYR A O 1
ATOM 648 N N . GLY A 1 82 ? 21.624 -1.926 0.461 1.00 54.28 82 GLY A N 1
ATOM 649 C CA . GLY A 1 82 ? 20.481 -2.292 1.314 1.00 54.28 82 GLY A CA 1
ATOM 650 C C . GLY A 1 82 ? 19.936 -1.231 2.286 1.00 54.28 82 GLY A C 1
ATOM 651 O O . GLY A 1 82 ? 18.840 -1.412 2.803 1.00 54.28 82 GLY A O 1
ATOM 652 N N . TYR A 1 83 ? 20.622 -0.101 2.485 1.00 52.69 83 TYR A N 1
ATOM 653 C CA . TYR A 1 83 ? 20.087 1.064 3.204 1.00 52.69 83 TYR A CA 1
ATOM 654 C C . TYR A 1 83 ? 18.937 1.771 2.455 1.00 52.69 83 TYR A C 1
ATOM 656 O O . TYR A 1 83 ? 18.085 2.386 3.081 1.00 52.69 83 TYR A O 1
ATOM 664 N N . THR A 1 84 ? 18.869 1.662 1.123 1.00 53.97 84 THR A N 1
ATOM 665 C CA . THR A 1 84 ? 17.786 2.272 0.320 1.00 53.97 84 THR A CA 1
ATOM 666 C C . THR A 1 84 ? 16.511 1.427 0.248 1.00 53.97 84 THR A C 1
ATOM 668 O O . THR A 1 84 ? 15.484 1.913 -0.216 1.00 53.97 84 THR A O 1
ATOM 671 N N . GLN A 1 85 ? 16.564 0.170 0.698 1.00 56.41 85 GLN A N 1
ATOM 672 C CA . GLN A 1 85 ? 15.452 -0.781 0.590 1.00 56.41 85 GLN A CA 1
ATOM 673 C C . GLN A 1 85 ? 14.704 -0.967 1.911 1.00 56.41 85 GLN A C 1
ATOM 675 O O . GLN A 1 85 ? 13.499 -1.207 1.903 1.00 56.41 85 GLN A O 1
ATOM 680 N N . ASP A 1 86 ? 15.384 -0.810 3.049 1.00 63.94 86 ASP A N 1
ATOM 681 C CA . ASP A 1 86 ? 14.764 -0.872 4.376 1.00 63.94 86 ASP A CA 1
ATOM 682 C C . ASP A 1 86 ? 14.215 0.504 4.792 1.00 63.94 86 ASP A C 1
ATOM 684 O O . ASP A 1 86 ? 14.650 1.115 5.760 1.00 63.94 86 ASP A O 1
ATOM 688 N N . VAL A 1 87 ? 13.266 1.026 4.011 1.00 68.56 87 VAL A N 1
ATOM 689 C CA . VAL A 1 87 ? 12.632 2.339 4.258 1.00 68.56 87 VAL A CA 1
ATOM 690 C C . VAL A 1 87 ? 11.46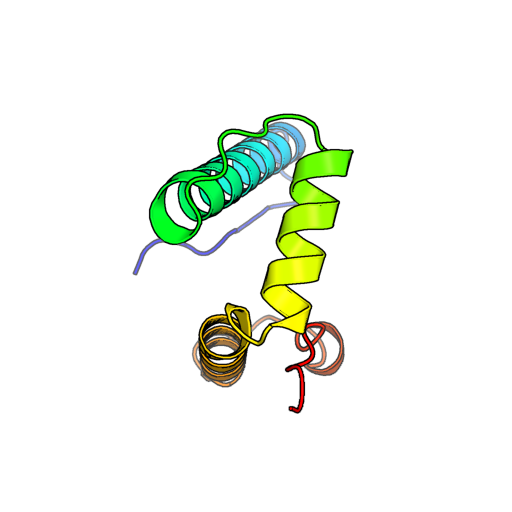0 2.270 5.243 1.00 68.56 87 VAL A C 1
ATOM 692 O O . VAL A 1 87 ? 10.843 3.288 5.547 1.00 68.56 87 VAL A O 1
ATOM 695 N N . LEU A 1 88 ? 11.103 1.064 5.695 1.00 75.75 88 LEU A N 1
ATOM 696 C CA . LEU A 1 88 ? 9.954 0.819 6.562 1.00 75.75 88 LEU A CA 1
ATOM 697 C C . LEU A 1 88 ? 10.412 0.585 8.002 1.00 75.75 88 LEU A C 1
ATOM 699 O O . LEU A 1 88 ? 11.098 -0.393 8.295 1.00 75.75 88 LEU A O 1
ATOM 703 N N . GLU A 1 89 ? 9.960 1.444 8.909 1.00 79.25 89 GLU A N 1
ATOM 704 C CA . GLU A 1 89 ? 10.233 1.323 10.340 1.00 79.25 89 GLU A CA 1
ATOM 705 C C . GLU A 1 89 ? 9.086 0.599 11.060 1.00 79.25 89 GLU A C 1
ATOM 707 O O . GLU A 1 89 ? 7.904 0.866 10.816 1.00 79.25 89 GLU A O 1
ATOM 712 N N . GLU A 1 90 ? 9.427 -0.334 11.953 1.00 79.19 90 GLU A N 1
ATOM 713 C CA . GLU A 1 90 ? 8.460 -0.926 12.881 1.00 79.19 90 GLU A CA 1
ATOM 714 C C . GLU A 1 90 ? 8.113 0.064 13.988 1.00 79.19 90 GLU A C 1
ATOM 716 O O . GLU A 1 90 ? 8.973 0.785 14.492 1.00 79.19 90 GLU A O 1
ATOM 721 N N . VAL A 1 91 ? 6.853 0.055 14.416 1.00 80.31 91 VAL A N 1
ATOM 722 C CA . VAL A 1 91 ? 6.429 0.869 15.556 1.00 80.31 91 VAL A CA 1
ATOM 723 C C . VAL A 1 91 ? 6.653 0.092 16.848 1.00 80.31 91 VAL A C 1
ATOM 725 O O . VAL A 1 91 ? 6.073 -0.981 17.033 1.00 80.31 91 VAL A O 1
ATOM 728 N N . SER A 1 92 ? 7.489 0.636 17.735 1.00 72.12 92 SER A N 1
ATOM 729 C CA . SER A 1 92 ? 7.656 0.156 19.112 1.00 72.12 92 SER A CA 1
ATOM 730 C C . SER A 1 92 ? 6.466 0.600 19.964 1.00 72.12 92 SER A C 1
ATOM 732 O O . SER A 1 92 ? 6.080 1.768 19.915 1.00 72.12 92 SER A O 1
ATOM 734 N N . LYS A 1 93 ? 5.879 -0.331 20.722 1.00 57.84 93 LYS A N 1
ATOM 735 C CA . LYS A 1 93 ? 4.837 -0.038 21.718 1.00 57.84 93 LYS A CA 1
ATOM 736 C C . LYS A 1 93 ? 5.429 0.455 23.028 1.00 57.84 93 LYS A C 1
ATOM 738 O O . LYS A 1 93 ? 6.495 -0.075 23.410 1.00 57.84 93 LYS A O 1
#

Organism: Phytophthora nicotianae (strain INRA-310) (NCBI:txid761204)

pLDDT: mean 76.5, std 12.96, range [38.56, 88.56]

Sequence (93 aa):
MRDGFVLDDKSADYRDRVLEHGKRAEDAVLAYLKKEHGINSRGSSAVLKHLQGIHSAGSLNAMIQRHRRLLQTPVIQDWGYGYTQDVLEEVSK

Secondary structure (DSSP, 8-state):
--------TTSTTHHHHHHHHHHHHHHHHHHHHHHHH------HHHHHHHHHHHHHTTTTHHHHHHHHHHHT-TT----S-GGGT--PPPPP-